Protein AF-A0A4Q3YG54-F1 (afdb_monomer_lite)

Sequence (78 aa):
MGLKILLAGESWTSLGLHLKGFSIYTTGGYEEGGKPLIEALEKQGHSVTYIPNHLVPSQFPNTVEGLSGYDAIILSDI

Secondary structure (DSSP, 8-state):
---EEEEEE-EEEEEEEEEETTEEEEEEEEEE--HHHHHHHHHTT-EEEEE-GGGHHHHS--SHHHHTT-SEEEEE--

pLDDT: mean 97.14, std 2.53, range [79.12, 98.56]

Structure (mmCIF, N/CA/C/O backbone):
data_AF-A0A4Q3YG54-F1
#
_entry.id   AF-A0A4Q3YG54-F1
#
loop_
_atom_site.group_PDB
_atom_site.id
_atom_site.type_symbol
_atom_site.label_atom_id
_atom_site.label_alt_id
_atom_site.label_comp_id
_atom_site.label_asym_id
_atom_site.label_entity_id
_atom_site.label_seq_id
_atom_site.pdbx_PDB_ins_code
_atom_site.Cartn_x
_atom_site.Cartn_y
_atom_site.Cartn_z
_atom_site.occupancy
_atom_site.B_iso_or_equiv
_atom_site.auth_seq_id
_atom_site.auth_comp_id
_atom_site.auth_asym_id
_atom_site.auth_atom_id
_atom_site.pdbx_PDB_model_num
ATOM 1 N N . MET A 1 1 ? -23.203 7.848 11.091 1.00 79.12 1 MET A N 1
ATOM 2 C CA . MET A 1 1 ? -21.949 7.798 11.873 1.00 79.12 1 MET A CA 1
ATOM 3 C C . MET A 1 1 ? -20.856 7.370 10.912 1.00 79.12 1 MET A C 1
ATOM 5 O O . MET A 1 1 ? -21.123 6.471 10.125 1.00 79.12 1 MET A O 1
ATOM 9 N N . GLY A 1 2 ? -19.704 8.043 10.911 1.00 91.00 2 GLY A N 1
ATOM 10 C CA . GLY A 1 2 ? -18.556 7.636 10.093 1.00 91.00 2 GLY A CA 1
ATOM 11 C C . GLY A 1 2 ? -17.898 6.383 10.668 1.00 91.00 2 GLY A C 1
ATOM 12 O O . GLY A 1 2 ? -17.857 6.245 11.887 1.00 91.00 2 GLY A O 1
ATOM 13 N N . LEU A 1 3 ? -17.411 5.492 9.802 1.00 98.00 3 LEU A N 1
ATOM 14 C CA . LEU A 1 3 ? -16.690 4.275 10.209 1.00 98.00 3 LEU A CA 1
ATOM 15 C C . LEU A 1 3 ? -15.180 4.518 10.138 1.00 98.00 3 LEU A C 1
ATOM 17 O O . LEU A 1 3 ? -14.722 5.236 9.248 1.00 98.00 3 LEU A O 1
ATOM 21 N N . LYS A 1 4 ? -14.419 3.881 11.024 1.00 98.25 4 LYS A N 1
ATOM 22 C CA . LYS A 1 4 ? -12.963 3.757 10.954 1.00 98.25 4 LYS A CA 1
ATOM 23 C C . LYS A 1 4 ? -12.599 2.490 10.199 1.00 98.25 4 LYS A C 1
ATOM 25 O O . LYS A 1 4 ? -12.877 1.388 10.663 1.00 98.25 4 LYS A O 1
ATOM 30 N N . ILE A 1 5 ? -11.975 2.651 9.042 1.00 98.56 5 ILE A N 1
ATOM 31 C CA . ILE A 1 5 ? -11.665 1.554 8.129 1.00 98.56 5 ILE A CA 1
ATOM 32 C C . ILE A 1 5 ? -10.151 1.421 8.016 1.00 98.56 5 ILE A C 1
ATOM 34 O O . ILE A 1 5 ? -9.468 2.404 7.742 1.00 98.56 5 ILE A O 1
ATOM 38 N N . LEU A 1 6 ? -9.635 0.208 8.194 1.00 98.50 6 LEU A N 1
ATOM 39 C CA . LEU A 1 6 ? -8.256 -0.136 7.855 1.00 98.50 6 LEU A CA 1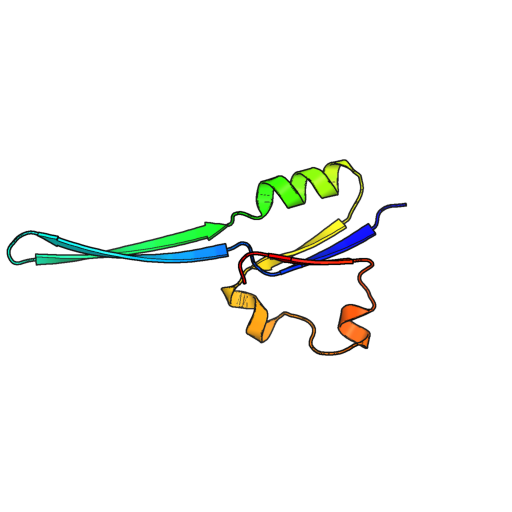
ATOM 40 C C . LEU A 1 6 ? -8.233 -0.773 6.465 1.00 98.50 6 LEU A C 1
ATOM 42 O O . LEU A 1 6 ? -8.807 -1.841 6.286 1.00 98.50 6 LEU A O 1
ATOM 46 N N . LEU A 1 7 ? -7.574 -0.147 5.495 1.00 98.56 7 LEU A N 1
ATOM 47 C CA . LEU A 1 7 ? -7.300 -0.722 4.178 1.00 98.56 7 LEU A CA 1
ATOM 48 C C . LEU A 1 7 ? -5.833 -1.149 4.121 1.00 98.56 7 LEU A C 1
ATOM 50 O O . LEU A 1 7 ? -4.949 -0.299 4.194 1.00 98.56 7 LEU A O 1
ATOM 54 N N . ALA A 1 8 ? -5.577 -2.444 3.972 1.00 98.38 8 ALA A N 1
ATOM 55 C CA . ALA A 1 8 ? -4.243 -2.985 3.758 1.00 98.38 8 ALA A CA 1
ATOM 56 C C . ALA A 1 8 ? -4.135 -3.598 2.358 1.00 98.38 8 ALA A C 1
ATOM 58 O O . ALA A 1 8 ? -4.954 -4.439 1.980 1.00 98.38 8 ALA A O 1
ATOM 59 N N . GLY A 1 9 ? -3.110 -3.176 1.624 1.00 97.88 9 GLY A N 1
ATOM 60 C CA . GLY A 1 9 ? -2.745 -3.707 0.318 1.00 97.88 9 GLY A CA 1
ATOM 61 C C . GLY A 1 9 ? -2.763 -2.663 -0.789 1.00 97.88 9 GLY A C 1
ATOM 62 O O . GLY A 1 9 ? -2.232 -1.575 -0.582 1.00 97.88 9 GLY A O 1
ATOM 63 N N . GLU A 1 10 ? -3.324 -2.993 -1.954 1.00 98.06 10 GLU A N 1
ATOM 64 C CA . GLU A 1 10 ? -3.561 -2.075 -3.084 1.00 98.06 10 GLU A CA 1
ATOM 65 C C . GLU A 1 10 ? -2.332 -1.263 -3.536 1.00 98.06 10 GLU A C 1
ATOM 67 O O . GLU A 1 10 ? -2.449 -0.126 -4.001 1.00 98.06 10 GLU A O 1
ATOM 72 N N . SER A 1 11 ? -1.130 -1.830 -3.419 1.00 98.31 11 SER A N 1
ATOM 73 C CA . SER A 1 11 ? 0.097 -1.202 -3.921 1.00 98.31 11 SER A CA 1
ATOM 74 C C . SER A 1 11 ? 1.073 -2.235 -4.449 1.00 98.31 11 SER A C 1
ATOM 76 O O . SER A 1 11 ? 1.226 -3.290 -3.841 1.00 98.31 11 SER A O 1
ATOM 78 N N . TRP A 1 12 ? 1.834 -1.929 -5.486 1.00 98.06 12 TRP A N 1
ATOM 79 C CA . TRP A 1 12 ? 2.798 -2.880 -6.035 1.00 98.06 12 TRP A CA 1
ATOM 80 C C . TRP A 1 12 ? 4.075 -2.186 -6.481 1.00 98.06 12 TRP A C 1
ATOM 82 O O . TRP A 1 12 ? 4.091 -1.010 -6.842 1.00 98.06 12 TRP A O 1
ATOM 92 N N . THR A 1 13 ? 5.162 -2.955 -6.458 1.00 97.38 13 THR A N 1
ATOM 93 C CA . THR A 1 13 ? 6.438 -2.564 -7.052 1.00 97.38 13 THR A CA 1
ATOM 94 C C . THR A 1 13 ? 6.687 -3.435 -8.272 1.00 97.38 13 THR A C 1
ATOM 96 O O . THR A 1 13 ? 6.804 -4.655 -8.162 1.00 97.38 13 THR A O 1
ATOM 99 N N . SER A 1 14 ? 6.805 -2.804 -9.432 1.00 97.44 14 SER A N 1
ATOM 100 C CA . SER A 1 14 ? 7.070 -3.458 -10.709 1.00 97.44 14 SER A CA 1
ATOM 101 C C . SER A 1 14 ? 8.553 -3.357 -11.056 1.00 97.44 14 SER A C 1
ATOM 103 O O . SER A 1 14 ? 9.137 -2.273 -11.003 1.00 97.44 14 SER A O 1
ATOM 105 N N . LEU A 1 15 ? 9.159 -4.472 -11.471 1.00 97.81 15 LEU A N 1
ATOM 106 C CA . LEU A 1 15 ? 10.500 -4.509 -12.058 1.00 97.81 15 LEU A CA 1
ATOM 107 C C . LEU A 1 15 ? 10.407 -4.997 -13.505 1.00 97.81 15 LEU A C 1
ATOM 109 O O . LEU A 1 15 ? 10.067 -6.147 -13.770 1.00 97.81 15 LEU A O 1
ATOM 113 N N . GLY A 1 16 ? 10.746 -4.119 -14.443 1.00 97.81 16 GLY A N 1
ATOM 114 C CA . GLY A 1 16 ? 10.880 -4.437 -15.858 1.00 97.81 16 GLY A CA 1
ATOM 115 C C . GLY A 1 16 ? 12.338 -4.687 -16.225 1.00 97.81 16 GLY A C 1
ATOM 116 O O . GLY A 1 16 ? 13.204 -3.859 -15.943 1.00 97.81 16 GLY A O 1
ATOM 117 N N . LEU A 1 17 ? 12.605 -5.806 -16.892 1.00 97.94 17 LEU A N 1
ATOM 118 C CA . LEU A 1 17 ? 13.902 -6.141 -17.475 1.00 97.94 17 LEU A CA 1
ATOM 119 C C . LEU A 1 17 ? 13.810 -5.992 -18.992 1.00 97.94 17 LEU A C 1
ATOM 121 O O . LEU A 1 17 ? 12.998 -6.650 -19.639 1.00 97.94 17 LEU A O 1
ATOM 125 N N . HIS A 1 18 ? 14.650 -5.134 -19.562 1.00 97.69 18 HIS A N 1
ATOM 126 C CA . HIS A 1 18 ? 14.638 -4.821 -20.986 1.00 97.69 18 HIS A CA 1
ATOM 127 C C . HIS A 1 18 ? 15.946 -5.272 -21.622 1.00 97.69 18 HIS A C 1
ATOM 129 O O . HIS A 1 18 ? 17.008 -4.732 -21.316 1.00 97.69 18 HIS A O 1
ATOM 135 N N . LEU A 1 19 ? 15.863 -6.241 -22.532 1.00 98.19 19 LEU A N 1
ATOM 136 C CA . LEU A 1 19 ? 16.993 -6.720 -23.326 1.00 98.19 19 LEU A CA 1
ATOM 137 C C . LEU A 1 19 ? 16.931 -6.103 -24.728 1.00 98.19 19 LEU A C 1
ATOM 139 O O . LEU A 1 19 ? 15.947 -6.278 -25.447 1.00 98.19 19 LEU A O 1
ATOM 143 N N . LYS A 1 20 ? 17.987 -5.391 -25.132 1.00 97.44 20 LYS A N 1
ATOM 144 C CA . LYS A 1 20 ? 18.123 -4.800 -26.472 1.00 97.44 20 LYS A CA 1
ATOM 145 C C . LYS A 1 20 ? 19.498 -5.125 -27.048 1.00 97.44 20 LYS A C 1
ATOM 147 O O . LYS A 1 20 ? 20.484 -4.450 -26.759 1.00 97.44 20 LYS A O 1
ATOM 152 N N . GLY A 1 21 ? 19.552 -6.167 -27.880 1.00 96.94 21 GLY A N 1
ATOM 153 C CA . GLY A 1 21 ? 20.801 -6.664 -28.455 1.00 96.94 21 GLY A CA 1
ATOM 154 C C . GLY A 1 21 ? 21.771 -7.104 -27.359 1.00 96.94 21 GLY A C 1
ATOM 155 O O . GLY A 1 21 ? 21.479 -8.031 -26.612 1.00 96.94 21 GLY A O 1
ATOM 156 N N . PHE A 1 22 ? 22.910 -6.420 -27.253 1.00 96.25 22 PHE A N 1
ATOM 157 C CA . PHE A 1 22 ? 23.949 -6.711 -26.261 1.00 96.25 22 PHE A CA 1
ATOM 158 C C . PHE A 1 22 ? 23.673 -6.113 -24.865 1.00 96.25 22 PHE A C 1
ATOM 160 O O . PHE A 1 22 ? 24.339 -6.479 -23.900 1.00 96.25 22 PHE A O 1
ATOM 167 N N . SER A 1 23 ? 22.717 -5.189 -24.727 1.00 97.12 23 SER A N 1
ATOM 168 C CA . SER A 1 23 ? 22.510 -4.432 -23.485 1.00 97.12 23 SER A CA 1
ATOM 169 C C . SER A 1 23 ? 21.256 -4.862 -22.727 1.00 97.12 23 SER A C 1
ATOM 171 O O . SER A 1 23 ? 20.209 -5.113 -23.327 1.00 97.12 23 SER A O 1
ATOM 173 N N . ILE A 1 24 ? 21.353 -4.862 -21.395 1.00 98.00 24 ILE A N 1
ATOM 174 C CA . ILE A 1 24 ? 20.221 -4.988 -20.472 1.00 98.00 24 ILE A CA 1
ATOM 175 C C . ILE A 1 24 ? 20.074 -3.676 -19.709 1.00 98.00 24 ILE A C 1
ATOM 177 O O . ILE A 1 24 ? 21.067 -3.101 -19.263 1.00 98.00 24 ILE A O 1
ATOM 181 N N . TYR A 1 25 ? 18.838 -3.221 -19.532 1.00 97.69 25 TYR A N 1
ATOM 182 C CA . TYR A 1 25 ? 18.513 -2.170 -18.574 1.00 97.69 25 TYR A CA 1
ATOM 183 C C . TYR A 1 25 ? 17.239 -2.512 -17.803 1.00 97.69 25 TYR A C 1
ATOM 185 O O . TYR A 1 25 ? 16.394 -3.283 -18.264 1.00 97.69 25 TYR A O 1
ATOM 193 N N . THR A 1 26 ? 17.112 -1.941 -16.611 1.00 98.25 26 THR A N 1
ATOM 194 C CA . THR A 1 26 ? 15.975 -2.158 -15.714 1.00 98.25 26 THR A CA 1
ATOM 195 C C . THR A 1 26 ? 15.123 -0.906 -15.597 1.00 98.25 26 THR A C 1
ATOM 197 O O . THR A 1 26 ? 15.651 0.204 -15.544 1.00 98.25 26 THR A O 1
ATOM 200 N N . THR A 1 27 ? 13.813 -1.087 -15.478 1.00 98.00 27 THR A N 1
ATOM 201 C CA . THR A 1 27 ? 12.876 -0.049 -15.034 1.00 98.00 27 THR A CA 1
ATOM 202 C C . THR A 1 27 ? 12.210 -0.507 -13.747 1.00 98.00 27 THR A C 1
ATOM 204 O O . THR A 1 27 ? 11.757 -1.644 -13.679 1.00 98.00 27 THR A O 1
ATOM 207 N N . GLY A 1 28 ? 12.142 0.363 -12.745 1.00 97.81 28 GLY A N 1
ATOM 208 C CA . GLY A 1 28 ? 11.382 0.130 -11.519 1.00 97.81 28 GLY A CA 1
ATOM 209 C C . GLY A 1 28 ? 10.226 1.119 -11.423 1.00 97.81 28 GLY A C 1
ATOM 210 O O . GLY A 1 28 ? 10.380 2.267 -11.843 1.00 97.81 28 GLY A O 1
ATOM 211 N N . GLY A 1 29 ? 9.093 0.687 -10.881 1.00 97.75 29 GLY A N 1
ATOM 212 C CA . GLY A 1 29 ? 7.943 1.549 -10.611 1.00 97.75 29 GLY A CA 1
ATOM 213 C C . GLY A 1 29 ? 7.240 1.126 -9.331 1.00 97.75 29 GLY A C 1
ATOM 214 O O . GLY A 1 29 ? 7.203 -0.061 -9.026 1.00 97.75 29 GLY A O 1
ATOM 215 N N . TYR A 1 30 ? 6.714 2.100 -8.595 1.00 98.00 30 TYR A N 1
ATOM 216 C CA . TYR A 1 30 ? 5.805 1.878 -7.476 1.00 98.00 30 TYR A CA 1
ATOM 217 C C . TYR A 1 30 ? 4.471 2.536 -7.804 1.00 98.00 30 TYR A C 1
ATOM 219 O O . TYR A 1 30 ? 4.444 3.669 -8.294 1.00 98.00 30 TYR A O 1
ATOM 227 N N . GLU A 1 31 ? 3.388 1.819 -7.547 1.00 98.12 31 GLU A N 1
ATOM 228 C CA . GLU A 1 31 ? 2.032 2.230 -7.885 1.00 98.12 31 GLU A CA 1
ATOM 229 C C . GLU A 1 31 ? 1.074 1.877 -6.744 1.00 98.12 31 GLU A C 1
ATOM 231 O O . GLU A 1 31 ? 1.303 0.932 -5.986 1.00 98.12 31 GLU A O 1
ATOM 236 N N . GLU A 1 32 ? -0.008 2.648 -6.636 1.00 98.12 32 GLU A N 1
ATOM 237 C CA . GLU A 1 32 ? -1.084 2.446 -5.666 1.00 98.12 32 GLU A CA 1
ATOM 238 C C . GLU A 1 32 ? -2.440 2.463 -6.380 1.00 98.12 32 GLU A C 1
ATOM 240 O O . GLU A 1 32 ? -2.764 3.413 -7.099 1.00 98.12 32 GLU A O 1
ATOM 245 N N . GLY A 1 33 ? -3.242 1.424 -6.151 1.00 97.06 33 GLY A N 1
ATOM 246 C CA . GLY A 1 33 ? -4.602 1.257 -6.667 1.00 97.06 33 GLY A CA 1
ATOM 247 C C . GLY A 1 33 ? -5.695 1.746 -5.714 1.00 97.06 33 GLY A C 1
ATOM 248 O O . GLY A 1 33 ? -6.814 2.007 -6.150 1.00 97.06 33 GLY A O 1
ATOM 249 N N . GLY A 1 34 ? -5.382 1.954 -4.429 1.00 97.19 34 GLY A N 1
ATOM 250 C CA . GLY A 1 34 ? -6.390 2.174 -3.382 1.00 97.19 34 GLY A CA 1
ATOM 251 C C . GLY A 1 34 ? -7.097 3.535 -3.415 1.00 97.19 34 GLY A C 1
ATOM 252 O O . GLY A 1 34 ? -8.173 3.694 -2.833 1.00 97.19 34 GLY A O 1
ATOM 253 N N . LYS A 1 35 ? -6.534 4.533 -4.107 1.00 97.94 35 LYS A N 1
ATOM 254 C CA . LYS A 1 35 ? -7.006 5.928 -4.061 1.00 97.94 35 LYS A CA 1
ATOM 255 C C . LYS A 1 35 ? -8.497 6.114 -4.403 1.00 97.94 35 LYS A C 1
ATOM 257 O O . LYS A 1 35 ? -9.176 6.791 -3.632 1.0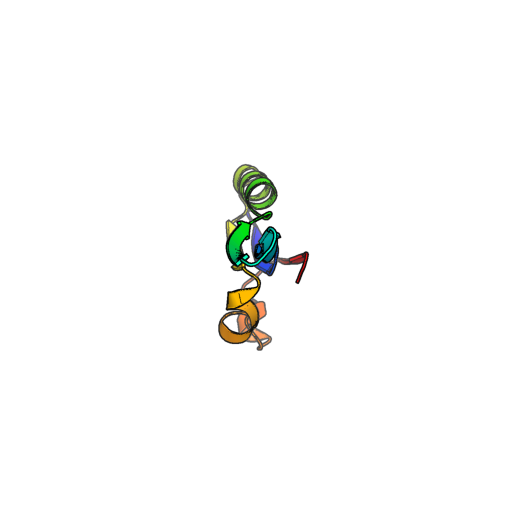0 97.94 35 LYS A O 1
ATOM 262 N N . PRO A 1 36 ? -9.055 5.532 -5.485 1.00 98.31 36 PRO A N 1
ATOM 263 C CA . PRO A 1 36 ? -10.471 5.707 -5.809 1.00 98.31 36 PRO A CA 1
ATOM 264 C C . PRO A 1 36 ? -11.411 5.177 -4.718 1.00 98.31 36 PRO A C 1
ATOM 266 O O . PRO A 1 36 ? -12.443 5.791 -4.449 1.00 98.31 36 PRO A O 1
ATOM 269 N N . LEU A 1 37 ? -11.050 4.062 -4.069 1.00 98.06 37 LEU A N 1
ATOM 270 C CA . LEU A 1 37 ? -11.820 3.490 -2.964 1.00 98.06 37 LEU A CA 1
ATOM 271 C C . LEU A 1 37 ? -11.744 4.382 -1.720 1.00 98.06 37 LEU A C 1
ATOM 273 O O . LEU A 1 37 ? -12.779 4.676 -1.123 1.00 98.06 37 LEU A O 1
ATOM 277 N N . ILE A 1 38 ? -10.540 4.838 -1.359 1.00 98.56 38 ILE A N 1
ATOM 278 C CA . ILE A 1 38 ? -10.319 5.746 -0.224 1.00 98.56 38 ILE A CA 1
ATOM 279 C C . ILE A 1 38 ? -11.176 7.004 -0.388 1.00 98.56 38 ILE A C 1
ATOM 281 O O . ILE A 1 38 ? -11.988 7.312 0.482 1.00 98.56 38 ILE A O 1
ATOM 285 N N . GLU A 1 39 ? -11.091 7.669 -1.543 1.00 98.56 39 GLU A N 1
ATOM 286 C CA . GLU A 1 39 ? -11.869 8.881 -1.814 1.00 98.56 39 GLU A CA 1
ATOM 287 C C . GLU A 1 39 ? -13.384 8.633 -1.766 1.00 98.56 39 GLU A C 1
ATOM 289 O O . GLU A 1 39 ? -14.145 9.499 -1.329 1.00 98.56 39 GLU A O 1
ATOM 294 N N . ALA A 1 40 ? -13.855 7.470 -2.229 1.00 98.38 40 ALA A N 1
ATOM 295 C CA . ALA A 1 40 ? -15.271 7.118 -2.178 1.00 98.38 40 ALA A CA 1
ATOM 296 C C . ALA A 1 40 ? -15.764 6.919 -0.734 1.00 98.38 40 ALA A C 1
ATOM 298 O O . ALA A 1 40 ? -16.845 7.401 -0.389 1.00 98.38 40 ALA A O 1
ATOM 299 N N . LEU A 1 41 ? -14.972 6.254 0.111 1.00 98.12 41 LEU A N 1
ATOM 300 C CA . LEU A 1 41 ? -15.280 6.039 1.527 1.00 98.12 41 LEU A CA 1
ATOM 301 C C . LEU A 1 41 ? -15.258 7.357 2.312 1.00 98.12 41 LEU A C 1
ATOM 303 O O . LEU A 1 41 ? -16.184 7.643 3.074 1.00 98.12 41 LEU A O 1
ATOM 307 N N . GLU A 1 42 ? -14.254 8.197 2.076 1.00 98.12 42 GLU A N 1
ATOM 308 C CA . GLU A 1 42 ? -14.145 9.514 2.709 1.00 98.12 42 GLU A CA 1
ATOM 309 C C . GLU A 1 42 ? -15.307 10.437 2.319 1.00 98.12 42 GLU A C 1
ATOM 311 O O . GLU A 1 42 ? -15.870 11.120 3.177 1.00 98.12 42 GLU A O 1
ATOM 316 N N . LYS A 1 43 ? -15.762 10.396 1.057 1.00 98.25 43 LYS A N 1
ATOM 317 C CA . LYS A 1 43 ? -16.963 11.128 0.602 1.00 98.25 43 LYS A CA 1
ATOM 318 C C . LYS A 1 43 ? -18.247 10.710 1.323 1.00 98.25 43 LYS A C 1
ATOM 320 O O . LYS A 1 43 ? -19.166 11.518 1.418 1.00 98.25 43 LYS A O 1
ATOM 325 N N . GLN A 1 44 ? -18.324 9.478 1.827 1.00 97.75 44 GLN A N 1
ATOM 326 C CA . GLN A 1 44 ? -19.446 8.995 2.644 1.00 97.75 44 GLN A CA 1
ATOM 327 C C . GLN A 1 44 ? -19.263 9.291 4.146 1.00 97.75 44 GLN A C 1
ATOM 329 O O . GLN A 1 44 ? -20.106 8.923 4.964 1.00 97.75 44 GLN A O 1
ATOM 334 N N . GLY A 1 45 ? -18.185 9.987 4.525 1.00 97.88 45 GLY A N 1
ATOM 335 C CA . GLY A 1 45 ? -17.896 10.376 5.903 1.00 97.88 45 GLY A CA 1
ATOM 336 C C . GLY A 1 45 ? -17.188 9.300 6.727 1.00 97.88 45 GLY A C 1
ATOM 337 O O . GLY A 1 45 ? -17.180 9.400 7.954 1.00 97.88 45 GLY A O 1
ATOM 338 N N . HIS A 1 46 ? -16.614 8.273 6.095 1.00 98.38 46 HIS A N 1
ATOM 339 C CA . HIS A 1 46 ? -15.736 7.308 6.763 1.00 98.38 46 HIS A CA 1
ATOM 340 C C . HIS A 1 46 ? -14.302 7.849 6.848 1.00 98.38 46 HIS A C 1
ATOM 342 O O . HIS A 1 46 ? -13.889 8.667 6.032 1.00 98.38 46 HIS A O 1
ATOM 348 N N . SER A 1 47 ? -13.525 7.381 7.821 1.00 98.31 47 SER A N 1
ATOM 349 C CA . SER A 1 47 ? -12.085 7.641 7.901 1.00 98.31 47 SER A CA 1
ATOM 350 C C . SER A 1 47 ? -11.325 6.380 7.516 1.00 98.31 47 SER A C 1
ATOM 352 O O . SER A 1 47 ? -11.590 5.322 8.096 1.00 98.31 47 SER A O 1
ATOM 354 N N . VAL A 1 48 ? -10.372 6.492 6.593 1.00 98.50 48 VAL A N 1
ATOM 355 C CA . VAL A 1 48 ? -9.586 5.350 6.118 1.00 98.50 48 VAL A CA 1
ATOM 356 C C . VAL A 1 48 ? -8.135 5.482 6.572 1.00 98.50 48 VAL A C 1
ATOM 358 O O . VAL A 1 48 ? -7.478 6.490 6.329 1.00 98.50 48 VAL A O 1
ATOM 361 N N . THR A 1 49 ? -7.620 4.448 7.228 1.00 98.38 49 THR A N 1
ATOM 362 C CA . THR A 1 49 ? -6.186 4.240 7.431 1.00 98.38 49 THR A CA 1
ATOM 363 C C . THR A 1 49 ? -5.701 3.294 6.347 1.00 98.38 49 THR A C 1
ATOM 365 O O . THR A 1 49 ? -6.180 2.168 6.264 1.00 98.38 49 THR A O 1
ATOM 368 N N . TYR A 1 50 ? -4.776 3.753 5.509 1.00 98.50 50 TYR A N 1
ATOM 369 C CA . TYR A 1 50 ? -4.236 2.973 4.402 1.00 98.50 50 TYR A CA 1
ATOM 370 C C . TYR A 1 50 ? -2.821 2.474 4.716 1.00 98.50 50 TYR A C 1
ATOM 372 O O . TYR A 1 50 ? -1.963 3.262 5.115 1.00 98.50 50 TYR A O 1
ATOM 380 N N . ILE A 1 51 ? -2.586 1.172 4.535 1.00 98.38 51 ILE A N 1
ATOM 381 C CA . ILE A 1 51 ? -1.278 0.524 4.657 1.00 98.38 51 ILE A CA 1
ATOM 382 C C . ILE A 1 51 ? -0.942 -0.146 3.315 1.00 98.38 51 ILE A C 1
ATOM 384 O O . ILE A 1 51 ? -1.505 -1.202 3.019 1.00 98.38 51 ILE A O 1
ATOM 388 N N . PRO A 1 52 ? -0.023 0.414 2.509 1.00 98.25 52 PRO A N 1
ATOM 389 C CA . PRO A 1 52 ? 0.411 -0.222 1.268 1.00 98.25 52 PRO A CA 1
ATOM 390 C C . PRO A 1 52 ? 1.161 -1.533 1.546 1.00 98.25 52 PRO A C 1
ATOM 392 O O . PRO A 1 52 ? 1.811 -1.679 2.585 1.00 98.25 52 PRO A O 1
ATOM 395 N N . ASN A 1 53 ? 1.127 -2.471 0.594 1.00 97.81 53 ASN A N 1
ATOM 396 C CA . ASN A 1 53 ? 1.701 -3.824 0.691 1.00 97.81 53 ASN A CA 1
ATOM 397 C C . ASN A 1 53 ? 3.085 -3.882 1.333 1.00 97.81 53 ASN A C 1
ATOM 399 O O . ASN A 1 53 ? 3.316 -4.645 2.270 1.00 97.81 53 ASN A O 1
ATOM 403 N N . HIS A 1 54 ? 4.013 -3.051 0.861 1.00 96.88 54 HIS A N 1
ATOM 404 C CA . HIS A 1 54 ? 5.398 -3.075 1.330 1.00 96.88 54 HIS A CA 1
ATOM 405 C C . HIS A 1 54 ? 5.561 -2.652 2.804 1.00 96.88 54 HIS A C 1
ATOM 407 O O . HIS A 1 54 ? 6.609 -2.913 3.395 1.00 96.88 54 HIS A O 1
ATOM 413 N N . LEU A 1 55 ? 4.543 -2.032 3.416 1.00 98.00 55 LEU A N 1
ATOM 414 C CA . LEU A 1 55 ? 4.540 -1.629 4.825 1.00 98.00 55 LEU A C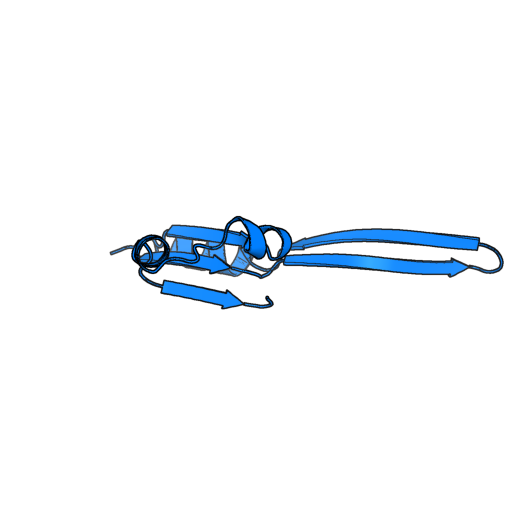A 1
ATOM 415 C C . LEU A 1 55 ? 3.777 -2.597 5.734 1.00 98.00 55 LEU A C 1
ATOM 417 O O . LEU A 1 55 ? 4.059 -2.621 6.936 1.00 98.00 55 LEU A O 1
ATOM 421 N N . VAL A 1 56 ? 2.884 -3.431 5.185 1.00 97.12 56 VAL A N 1
ATOM 422 C CA . VAL A 1 56 ? 2.052 -4.383 5.946 1.00 97.12 56 VAL A CA 1
ATOM 423 C C . VAL A 1 56 ? 2.867 -5.209 6.945 1.00 97.12 56 VAL A C 1
ATOM 425 O O . VAL A 1 56 ? 2.488 -5.200 8.116 1.00 97.12 56 VAL A O 1
ATOM 428 N N . PRO A 1 57 ? 3.999 -5.853 6.587 1.00 95.69 57 PRO A N 1
ATOM 429 C CA . PRO A 1 57 ? 4.725 -6.706 7.534 1.00 95.69 57 PRO A CA 1
ATOM 430 C C . PRO A 1 57 ? 5.206 -5.975 8.794 1.00 95.69 57 PRO A C 1
ATOM 432 O O . PRO A 1 57 ? 5.430 -6.603 9.824 1.00 95.69 57 PRO A O 1
ATOM 435 N N . SER A 1 58 ? 5.391 -4.655 8.701 1.00 96.81 58 SER A N 1
ATOM 436 C CA . SER A 1 58 ? 5.916 -3.822 9.786 1.00 96.81 58 SER A CA 1
ATOM 437 C C . SER A 1 58 ? 4.859 -2.973 10.493 1.00 96.81 58 SER A C 1
ATOM 439 O O . SER A 1 58 ? 5.059 -2.614 11.650 1.00 96.81 58 SER A O 1
ATOM 441 N N . GLN A 1 59 ? 3.756 -2.636 9.816 1.00 97.06 59 GLN A N 1
ATOM 442 C CA . GLN A 1 59 ? 2.777 -1.655 10.299 1.00 97.06 59 GLN A CA 1
ATOM 443 C C . GLN A 1 59 ? 1.376 -2.230 10.510 1.00 97.06 59 GLN A C 1
ATOM 445 O O . GLN A 1 59 ? 0.571 -1.604 11.199 1.00 97.06 59 GLN A O 1
ATOM 450 N N . PHE A 1 60 ? 1.060 -3.397 9.939 1.00 97.25 60 PHE A N 1
ATOM 451 C CA . PHE A 1 60 ? -0.251 -4.003 10.136 1.00 97.25 60 PHE A CA 1
ATOM 452 C C . PHE A 1 60 ? -0.413 -4.445 11.602 1.00 97.25 60 PHE A C 1
ATOM 454 O O . PHE A 1 60 ? 0.441 -5.183 12.108 1.00 97.25 60 PHE A O 1
ATOM 461 N N . PRO A 1 61 ? -1.484 -4.031 12.308 1.00 96.62 61 PRO A N 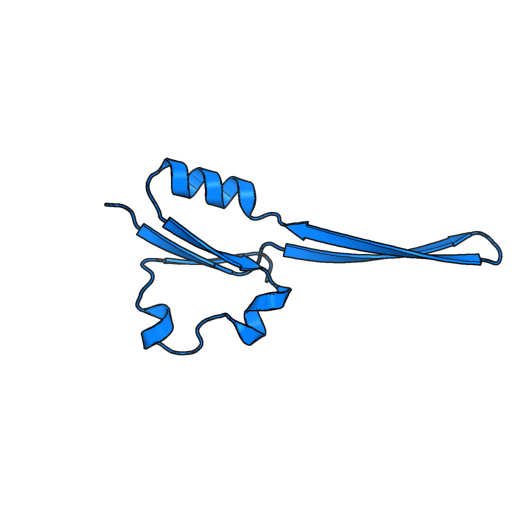1
ATOM 462 C CA . PRO A 1 61 ? -1.691 -4.431 13.693 1.00 96.62 61 PRO A CA 1
ATOM 463 C C . PRO A 1 61 ? -1.867 -5.949 13.797 1.00 96.62 61 PRO A C 1
ATOM 465 O O . PRO A 1 61 ? -2.766 -6.528 13.194 1.00 96.62 61 PRO A O 1
ATOM 468 N N . ASN A 1 62 ? -1.017 -6.599 14.586 1.00 94.38 62 ASN A N 1
ATOM 469 C CA . ASN A 1 62 ? -1.019 -8.053 14.769 1.00 94.38 62 ASN A CA 1
ATOM 470 C C . ASN A 1 62 ? -1.610 -8.495 16.119 1.00 94.38 62 ASN A C 1
ATOM 472 O O . ASN A 1 62 ? -1.470 -9.654 16.508 1.00 94.38 62 ASN A O 1
ATOM 476 N N . THR A 1 63 ? -2.273 -7.581 16.830 1.00 96.69 63 THR A N 1
ATOM 477 C CA . THR A 1 63 ? -2.977 -7.852 18.087 1.00 96.69 63 THR A CA 1
ATOM 478 C C . THR A 1 63 ? -4.454 -7.505 17.963 1.00 96.69 63 THR A C 1
ATOM 480 O O . THR A 1 63 ? -4.841 -6.617 17.199 1.00 96.69 63 THR A O 1
ATOM 483 N N . VAL A 1 64 ? -5.292 -8.193 18.739 1.00 95.19 64 VAL A N 1
ATOM 484 C CA . VAL A 1 64 ? -6.740 -7.936 18.771 1.00 95.19 64 VAL A CA 1
ATOM 485 C C . VAL A 1 64 ? -7.014 -6.505 19.223 1.00 95.19 64 VAL A C 1
ATOM 487 O O . VAL A 1 64 ? -7.843 -5.823 18.630 1.00 95.19 64 VAL A O 1
ATOM 490 N N . GLU A 1 65 ? -6.273 -6.015 20.215 1.00 95.88 65 GLU A N 1
ATOM 491 C CA . GLU A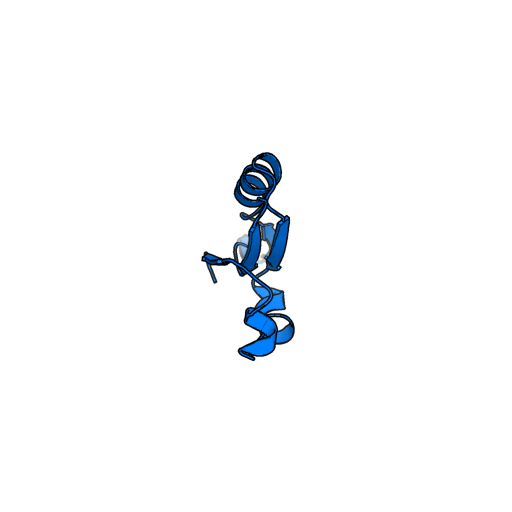 1 65 ? -6.384 -4.649 20.723 1.00 95.88 65 GLU A CA 1
ATOM 492 C C . GLU A 1 65 ? -6.058 -3.627 19.626 1.00 95.88 65 GLU A C 1
ATOM 494 O O . GLU A 1 65 ? -6.784 -2.647 19.463 1.00 95.88 65 GLU A O 1
ATOM 499 N N . GLY A 1 66 ? -5.018 -3.878 18.824 1.00 94.56 66 GLY A N 1
ATOM 500 C CA . GLY A 1 66 ? -4.649 -3.011 17.705 1.00 94.56 66 GLY A CA 1
ATOM 501 C C . GLY A 1 66 ? -5.690 -2.983 16.581 1.00 94.56 66 GLY A C 1
ATOM 502 O O . GLY A 1 66 ? -5.878 -1.946 15.948 1.00 94.56 66 GLY A O 1
ATOM 503 N N . LEU A 1 67 ? -6.400 -4.092 16.359 1.00 96.88 67 LEU A N 1
ATOM 504 C CA . LEU A 1 67 ? -7.470 -4.191 15.360 1.00 96.88 67 LEU A CA 1
ATOM 505 C C . LEU A 1 67 ? -8.821 -3.670 15.870 1.00 96.88 67 LEU A C 1
ATOM 507 O O . LEU A 1 67 ? -9.622 -3.176 15.082 1.00 96.88 67 LEU A O 1
ATOM 511 N N . SER A 1 68 ? -9.059 -3.719 17.183 1.00 95.75 68 SER A N 1
ATOM 512 C CA . SER A 1 68 ? -10.328 -3.329 17.818 1.00 95.75 68 SER A CA 1
ATOM 513 C C . SER A 1 68 ? -10.716 -1.858 17.629 1.00 95.75 68 SER A C 1
ATOM 515 O O . SER A 1 68 ? -11.870 -1.494 17.839 1.00 95.75 68 SER A O 1
ATOM 517 N N . GLY A 1 69 ? -9.765 -1.006 17.233 1.00 94.75 69 GLY A N 1
ATOM 518 C CA . GLY A 1 69 ? -10.006 0.409 16.951 1.00 94.75 69 GLY A CA 1
ATOM 519 C C . GLY A 1 69 ? -10.672 0.689 15.599 1.00 94.75 69 GLY A C 1
ATOM 520 O O . GLY A 1 69 ? -11.030 1.844 15.349 1.00 94.75 69 GLY A O 1
ATOM 521 N N . TYR A 1 70 ? -10.824 -0.327 14.745 1.00 97.94 70 TYR A N 1
ATOM 522 C CA . TYR A 1 70 ? -11.440 -0.220 13.424 1.00 97.94 70 TYR A CA 1
ATOM 523 C C . TYR A 1 70 ? -12.803 -0.913 13.397 1.00 97.94 70 TYR A C 1
ATOM 525 O O . TYR A 1 70 ? -12.969 -2.009 13.926 1.00 97.94 70 TYR A O 1
ATOM 533 N N . ASP A 1 71 ? -13.768 -0.291 12.724 1.00 98.06 71 ASP A N 1
ATOM 534 C CA . ASP A 1 71 ? -15.098 -0.862 12.498 1.00 98.06 71 ASP A CA 1
ATOM 535 C C . ASP A 1 71 ? -15.091 -1.877 11.342 1.00 98.06 71 ASP A C 1
ATOM 537 O O . ASP A 1 71 ? -15.935 -2.770 11.282 1.00 98.06 71 ASP A O 1
ATOM 541 N N . ALA A 1 72 ? -14.145 -1.732 10.407 1.00 97.75 72 ALA A N 1
ATOM 542 C CA . ALA A 1 72 ? -13.941 -2.653 9.296 1.00 97.75 72 ALA A CA 1
ATOM 543 C C . ALA A 1 72 ? -12.465 -2.726 8.882 1.00 97.75 72 ALA A C 1
ATOM 545 O O . ALA A 1 72 ? -11.726 -1.742 8.963 1.00 97.75 72 ALA A O 1
ATOM 546 N N . ILE A 1 73 ? -12.061 -3.895 8.386 1.00 98.00 73 ILE A N 1
ATOM 547 C CA . ILE A 1 73 ? -10.732 -4.150 7.825 1.00 98.00 73 ILE A CA 1
ATOM 548 C C . ILE A 1 73 ? -10.922 -4.669 6.400 1.00 98.00 73 ILE A C 1
ATOM 550 O O . ILE A 1 73 ? -11.666 -5.624 6.179 1.00 98.00 73 ILE A O 1
ATOM 554 N N . ILE A 1 74 ? -10.254 -4.033 5.444 1.00 98.06 74 ILE A N 1
ATOM 555 C CA . ILE A 1 74 ? -10.243 -4.393 4.031 1.00 98.06 74 ILE A CA 1
ATOM 556 C C . ILE A 1 74 ? -8.840 -4.891 3.700 1.00 98.06 74 ILE A C 1
ATOM 558 O O . ILE A 1 74 ? -7.865 -4.157 3.847 1.00 98.06 74 ILE A O 1
ATOM 562 N N . LEU A 1 75 ? -8.758 -6.141 3.256 1.00 97.75 75 LEU A N 1
ATOM 563 C CA . LEU A 1 75 ? -7.552 -6.742 2.697 1.00 97.75 75 LEU A CA 1
ATOM 564 C C . LEU A 1 75 ? -7.781 -6.865 1.194 1.00 97.75 75 LEU A C 1
ATOM 566 O O . LEU A 1 75 ? -8.724 -7.547 0.787 1.00 97.75 75 LEU A O 1
ATOM 570 N N . SER A 1 76 ? -6.984 -6.176 0.385 1.00 97.31 76 SER A N 1
ATOM 571 C CA . SER A 1 76 ? -7.188 -6.149 -1.064 1.00 97.31 76 SER A CA 1
ATOM 572 C C . SER A 1 76 ? -5.854 -6.098 -1.790 1.00 97.31 76 SER A C 1
ATOM 574 O O . SER A 1 76 ? -5.026 -5.246 -1.487 1.00 97.31 76 SER A O 1
ATOM 576 N N . ASP A 1 77 ? -5.658 -7.043 -2.709 1.00 95.56 77 ASP A N 1
ATOM 577 C CA . ASP A 1 77 ? -4.428 -7.248 -3.483 1.00 95.56 77 ASP A CA 1
ATOM 578 C C . ASP A 1 77 ? -3.154 -7.176 -2.617 1.00 95.56 77 ASP A C 1
ATOM 580 O O . ASP A 1 77 ? -2.341 -6.261 -2.754 1.00 95.56 77 ASP A O 1
ATOM 584 N N . ILE A 1 78 ? -3.049 -8.114 -1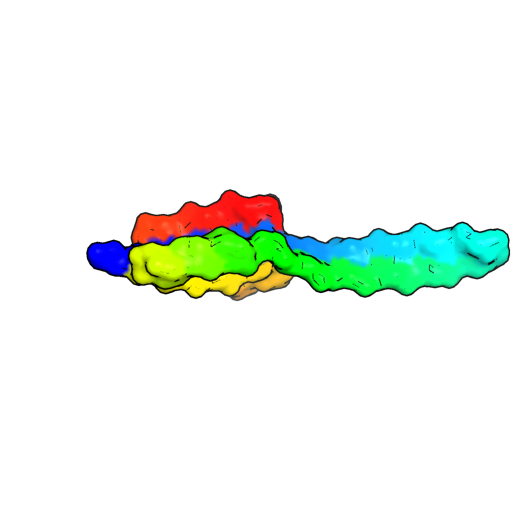.665 1.00 90.00 78 ILE A N 1
ATOM 585 C CA . ILE A 1 78 ? -2.021 -8.223 -0.612 1.00 90.00 78 ILE A CA 1
ATOM 586 C C . ILE A 1 78 ? -1.306 -9.571 -0.620 1.00 90.00 78 ILE A C 1
ATOM 588 O O . ILE A 1 78 ? -1.983 -10.592 -0.886 1.00 90.00 78 ILE A O 1
#

Foldseek 3Di:
DAFEEEEEEQKDKDWDWDDDPPDIDIDIDIDGRCVVVCVVSVVVVYHYDYHYHVCCVPPPDPDPVSVVRGPYYHYDHD

Radius of gyration: 17.05 Å; chains: 1; bounding box: 46×19×49 Å